Protein AF-A0A378Y7Z2-F1 (afdb_monomer)

Mean predicted aligned error: 6.56 Å

Secondary structure (DSSP, 8-state):
-PPP-----HHHHHHHHHHHHHHHHHHHHHHHHHHH-TT-EEEEE--TT-EEEEE--HHHHHHH-HHHHHHHHTTPPP----

Foldseek 3Di:
DDDDDDDDPVVVVVVVVQVVLLVVQQVVLVQLQVQLDDQWDKAFDPDPVSHIDIDHDPVCCVVPVSSVVSCVVVVHDDDDDD

Sequence (82 aa):
MARPKVRLHNVNVGKLLQQRFVNSVNDLAYALGAEAGDEAFVEEYSTDRSAAAVIVPTEAQARDGVLTRAAAALGLEVRAKP

Organism: NCBI:txid1823

pLDDT: mean 87.1, std 9.04, range [57.84, 95.06]

Solvent-accessible surface area (backbone atoms only — not comparable to full-atom values): 4995 Å² total; per-residue (Å²): 135,87,78,84,84,84,75,84,59,64,69,59,53,48,54,52,53,51,52,53,50,36,51,53,42,45,54,50,36,51,53,38,23,66,60,41,33,91,75,37,45,71,48,83,41,95,49,101,78,47,49,56,46,69,45,64,55,67,66,52,40,74,77,66,34,30,63,61,53,21,30,52,77,71,72,48,85,87,75,83,82,130

Structure (mmCIF, N/CA/C/O backbone):
data_AF-A0A378Y7Z2-F1
#
_entry.id   AF-A0A378Y7Z2-F1
#
loop_
_atom_site.group_PDB
_atom_site.id
_atom_site.type_symbol
_atom_site.label_atom_id
_atom_site.label_alt_id
_atom_site.label_comp_id
_atom_site.label_asym_id
_atom_site.label_entity_id
_atom_site.label_seq_id
_atom_site.pdbx_PDB_ins_code
_atom_site.Cartn_x
_atom_site.Cartn_y
_atom_site.Cartn_z
_atom_site.occupancy
_atom_site.B_iso_or_equiv
_atom_site.auth_seq_id
_a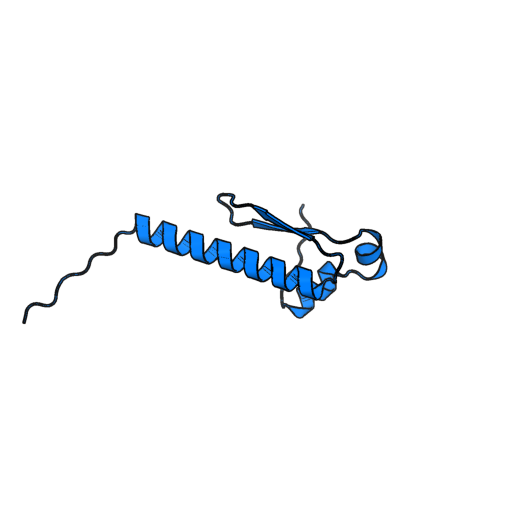tom_site.auth_comp_id
_atom_site.auth_asym_id
_atom_site.auth_atom_id
_atom_site.pdbx_PDB_model_num
ATOM 1 N N . MET A 1 1 ? 14.007 -15.864 -45.704 1.00 57.84 1 MET A N 1
ATOM 2 C CA . MET A 1 1 ? 13.387 -14.629 -45.169 1.00 57.84 1 MET A CA 1
ATOM 3 C C . MET A 1 1 ? 14.302 -14.047 -44.102 1.00 57.84 1 MET A C 1
ATOM 5 O O . MET A 1 1 ? 14.663 -14.771 -43.181 1.00 57.84 1 MET A O 1
ATOM 9 N N . ALA A 1 2 ? 14.738 -12.795 -44.251 1.00 73.44 2 ALA A N 1
ATOM 10 C CA . ALA A 1 2 ? 15.586 -12.132 -43.259 1.00 73.44 2 ALA A CA 1
ATOM 11 C C . ALA A 1 2 ? 14.771 -11.829 -41.991 1.00 73.44 2 ALA A C 1
ATOM 13 O O . ALA A 1 2 ? 13.676 -11.276 -42.083 1.00 73.44 2 ALA A O 1
ATOM 14 N N . ARG A 1 3 ? 15.283 -12.205 -40.812 1.00 73.31 3 ARG A N 1
ATOM 15 C CA . ARG A 1 3 ? 14.651 -11.853 -39.533 1.00 73.31 3 ARG A CA 1
ATOM 16 C C . ARG A 1 3 ? 14.978 -10.391 -39.212 1.00 73.31 3 ARG A C 1
ATOM 18 O O . ARG A 1 3 ? 16.164 -10.065 -39.136 1.00 73.31 3 ARG A O 1
ATOM 25 N N . PRO A 1 4 ? 13.980 -9.513 -39.029 1.00 78.19 4 PRO A N 1
ATOM 26 C CA . PRO A 1 4 ? 14.244 -8.133 -38.651 1.00 78.19 4 PRO A CA 1
ATOM 27 C C . PRO A 1 4 ? 14.958 -8.096 -37.296 1.00 78.19 4 PRO A C 1
ATOM 29 O O . PRO A 1 4 ? 14.560 -8.763 -36.339 1.00 78.19 4 PRO A O 1
ATOM 32 N N . LYS A 1 5 ? 16.049 -7.330 -37.226 1.00 78.56 5 LYS A N 1
ATOM 33 C CA . LYS A 1 5 ? 16.851 -7.165 -36.011 1.00 78.56 5 LYS A CA 1
ATOM 34 C C . LYS A 1 5 ? 16.224 -6.042 -35.183 1.00 78.56 5 LYS A C 1
ATOM 36 O O . LYS A 1 5 ? 16.440 -4.867 -35.464 1.00 78.56 5 LYS A O 1
ATOM 41 N N . VAL A 1 6 ? 15.402 -6.398 -34.199 1.00 82.12 6 VAL A N 1
ATOM 42 C CA . VAL A 1 6 ? 14.781 -5.428 -33.284 1.00 82.12 6 VAL A CA 1
ATOM 43 C C . VAL A 1 6 ? 15.803 -5.023 -32.223 1.00 82.12 6 VAL A C 1
ATOM 45 O O . VAL A 1 6 ? 16.392 -5.882 -31.570 1.00 82.12 6 VAL A O 1
ATOM 48 N N . ARG A 1 7 ? 16.019 -3.715 -32.043 1.00 83.38 7 ARG A N 1
ATOM 49 C CA . ARG A 1 7 ? 16.851 -3.164 -30.965 1.00 83.38 7 ARG A CA 1
ATOM 50 C C . ARG A 1 7 ? 15.970 -2.376 -30.006 1.00 83.38 7 ARG A C 1
ATOM 52 O O . ARG A 1 7 ? 15.244 -1.484 -30.435 1.00 83.38 7 ARG A O 1
ATOM 59 N N . LEU A 1 8 ? 16.050 -2.701 -28.719 1.00 84.75 8 LEU A N 1
ATOM 60 C CA . LEU A 1 8 ? 15.310 -1.992 -27.682 1.00 84.75 8 LEU A CA 1
ATOM 61 C C . LEU A 1 8 ? 15.825 -0.556 -27.543 1.00 84.75 8 LEU A C 1
ATOM 63 O O . LEU A 1 8 ? 17.031 -0.305 -27.538 1.00 84.75 8 LEU A O 1
ATOM 67 N N . HIS A 1 9 ? 14.897 0.389 -27.412 1.00 90.81 9 HIS A N 1
ATOM 68 C CA . HIS A 1 9 ? 15.224 1.763 -27.055 1.00 90.81 9 HIS A CA 1
ATOM 69 C C . HIS A 1 9 ? 15.258 1.880 -25.530 1.00 90.81 9 HIS A C 1
ATOM 71 O O . HIS A 1 9 ? 14.241 2.172 -24.899 1.00 90.81 9 HIS A O 1
ATOM 77 N N . ASN A 1 10 ? 16.428 1.622 -24.942 1.00 89.62 10 ASN A N 1
ATOM 78 C CA . ASN A 1 10 ? 16.606 1.458 -23.493 1.00 89.62 10 ASN A CA 1
ATOM 79 C C . ASN A 1 10 ? 16.022 2.612 -22.661 1.00 89.62 10 ASN A C 1
ATOM 81 O O . ASN A 1 10 ? 15.452 2.367 -21.605 1.00 89.62 10 ASN A O 1
ATOM 85 N N . VAL A 1 11 ? 16.078 3.852 -23.160 1.00 88.12 11 VAL A N 1
ATOM 86 C CA . VAL A 1 11 ? 15.492 5.021 -22.479 1.00 88.12 11 VAL A CA 1
ATOM 87 C C . VAL A 1 11 ? 13.966 4.929 -22.390 1.00 88.12 11 VAL A C 1
ATOM 89 O O . VAL A 1 11 ? 13.387 5.216 -21.347 1.00 88.12 11 VAL A O 1
ATOM 92 N N . ASN A 1 12 ? 13.300 4.503 -23.466 1.00 88.94 12 ASN A N 1
ATOM 93 C CA . ASN A 1 12 ? 11.835 4.413 -23.484 1.00 88.94 12 ASN A CA 1
ATOM 94 C C . ASN A 1 12 ? 11.363 3.202 -22.684 1.00 88.94 12 ASN A C 1
ATOM 96 O O . ASN A 1 12 ? 10.375 3.295 -21.964 1.00 88.94 12 ASN A O 1
ATOM 100 N N . VAL A 1 13 ? 12.104 2.093 -22.768 1.00 88.31 13 VAL A N 1
ATOM 101 C CA . VAL A 1 13 ? 11.863 0.914 -21.931 1.00 88.31 13 VAL A CA 1
ATOM 102 C C . VAL A 1 13 ? 12.004 1.278 -20.452 1.00 88.31 13 VAL A C 1
ATOM 104 O O . VAL A 1 13 ? 11.122 0.945 -19.672 1.00 88.31 13 VAL A O 1
ATOM 107 N N . GLY A 1 14 ? 13.042 2.032 -20.077 1.00 86.31 14 GLY A N 1
ATOM 108 C CA . GLY A 1 14 ? 13.232 2.514 -18.708 1.00 86.31 14 GLY A CA 1
ATOM 109 C C . GLY A 1 14 ? 12.050 3.345 -18.202 1.00 86.31 14 GLY A C 1
ATOM 110 O O . GLY A 1 14 ? 11.499 3.040 -17.149 1.00 86.31 14 GLY A O 1
ATOM 111 N N . LYS A 1 15 ? 11.591 4.328 -18.988 1.00 86.75 15 LYS A N 1
ATOM 112 C CA . LYS A 1 15 ? 10.412 5.143 -18.642 1.00 86.75 15 LYS A CA 1
ATOM 113 C C . LYS A 1 15 ? 9.140 4.306 -18.489 1.00 86.75 15 LYS A C 1
ATOM 115 O O . LYS A 1 15 ? 8.377 4.526 -17.555 1.00 86.75 15 LYS A O 1
ATOM 120 N N . LEU A 1 16 ? 8.925 3.334 -19.378 1.00 87.06 16 LEU A N 1
ATOM 121 C CA . LEU A 1 16 ? 7.759 2.450 -19.330 1.00 87.06 16 LEU A CA 1
ATOM 122 C C . LEU A 1 16 ? 7.769 1.560 -18.078 1.00 87.06 16 LEU A C 1
ATOM 124 O O . LEU A 1 16 ? 6.735 1.373 -17.439 1.00 87.06 16 LEU A O 1
ATOM 128 N N . LEU A 1 17 ? 8.935 1.014 -17.722 1.00 86.69 17 LEU A N 1
ATOM 129 C CA . LEU A 1 17 ? 9.100 0.209 -16.513 1.00 86.69 17 LEU A CA 1
ATOM 130 C C . LEU A 1 17 ? 8.879 1.050 -15.253 1.00 86.69 17 LEU A C 1
ATOM 132 O O . LEU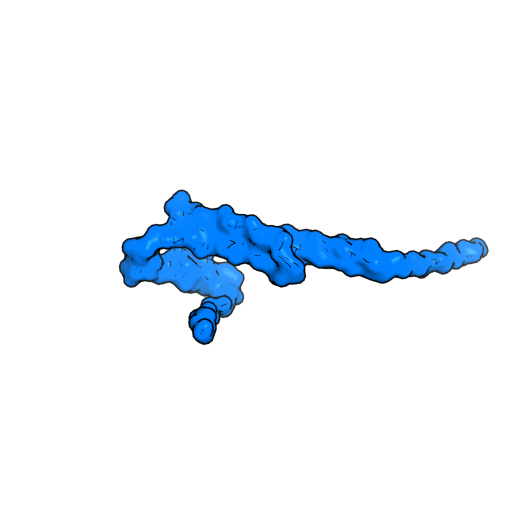 A 1 17 ? 8.180 0.603 -14.349 1.00 86.69 17 LEU A O 1
ATOM 136 N N . GLN A 1 18 ? 9.406 2.276 -15.222 1.00 85.31 18 GLN A N 1
ATOM 137 C CA . GLN A 1 18 ? 9.203 3.199 -14.108 1.00 85.31 18 GLN A CA 1
ATOM 138 C C . GLN A 1 18 ? 7.720 3.546 -13.927 1.00 85.31 18 GLN A C 1
ATOM 140 O O . GLN A 1 18 ? 7.209 3.457 -12.818 1.00 85.31 18 GLN A O 1
ATOM 145 N N . GLN A 1 19 ? 7.002 3.861 -15.009 1.00 84.75 19 GLN A N 1
ATOM 146 C CA . GLN A 1 19 ? 5.560 4.128 -14.946 1.00 84.75 19 GLN A CA 1
ATOM 147 C C . GLN A 1 19 ? 4.760 2.922 -14.445 1.00 84.75 19 GLN A C 1
ATOM 149 O O . GLN A 1 19 ? 3.885 3.077 -13.600 1.00 84.75 19 GLN A O 1
ATOM 154 N N . ARG A 1 20 ? 5.073 1.708 -14.921 1.00 86.19 20 ARG A N 1
ATOM 155 C CA . ARG A 1 20 ? 4.422 0.491 -14.412 1.00 86.19 20 ARG A CA 1
ATOM 156 C C . ARG A 1 20 ? 4.664 0.298 -12.921 1.00 86.19 20 ARG A C 1
ATOM 158 O O . ARG A 1 20 ? 3.741 -0.085 -12.217 1.00 86.19 20 ARG A O 1
ATOM 165 N N . PHE A 1 21 ? 5.880 0.573 -12.458 1.00 85.94 21 PHE A N 1
ATOM 166 C CA . PHE A 1 21 ? 6.215 0.464 -11.045 1.00 85.94 21 PHE A CA 1
ATOM 167 C C . PHE A 1 21 ? 5.445 1.480 -10.190 1.00 85.94 21 PHE A C 1
ATOM 169 O O . PHE A 1 21 ? 4.874 1.086 -9.179 1.00 85.94 21 PHE A O 1
ATOM 176 N N . VAL A 1 22 ? 5.353 2.745 -10.624 1.00 86.81 22 VAL A N 1
ATOM 177 C CA . VAL A 1 22 ? 4.537 3.778 -9.951 1.00 86.81 22 VAL A CA 1
ATOM 178 C C . VAL A 1 22 ? 3.089 3.321 -9.809 1.00 86.81 22 VAL A C 1
ATOM 180 O O . VAL A 1 22 ? 2.552 3.345 -8.707 1.00 86.81 22 VAL A O 1
ATOM 183 N N . ASN A 1 23 ? 2.486 2.839 -10.897 1.00 87.44 23 ASN A N 1
ATOM 184 C CA . ASN A 1 23 ? 1.100 2.377 -10.870 1.00 87.44 23 ASN A CA 1
ATOM 185 C C . ASN A 1 23 ? 0.916 1.227 -9.872 1.00 87.44 23 ASN A C 1
ATOM 187 O O . ASN A 1 23 ? -0.016 1.250 -9.084 1.00 87.44 23 ASN A O 1
ATOM 191 N N . SER A 1 24 ? 1.846 0.267 -9.840 1.00 89.56 24 SER A N 1
ATOM 192 C CA . SER A 1 24 ? 1.792 -0.842 -8.883 1.00 89.56 24 SER A CA 1
ATOM 193 C C . SER A 1 24 ? 1.922 -0.396 -7.423 1.00 89.56 24 SER A C 1
ATOM 195 O O . SER A 1 24 ? 1.300 -1.004 -6.555 1.00 89.56 24 SER A O 1
ATOM 197 N N . VAL A 1 25 ? 2.704 0.649 -7.132 1.00 90.06 25 VAL A N 1
ATOM 198 C CA . VAL A 1 25 ? 2.784 1.227 -5.778 1.00 90.06 25 VAL A CA 1
ATOM 199 C C . VAL A 1 25 ? 1.467 1.905 -5.397 1.00 90.06 25 VAL A C 1
ATOM 201 O O . VAL A 1 25 ? 0.990 1.710 -4.281 1.00 90.06 25 VAL A O 1
ATOM 204 N N . ASN A 1 26 ? 0.860 2.655 -6.317 1.00 89.88 26 ASN A N 1
ATOM 205 C CA . ASN A 1 26 ? -0.423 3.314 -6.078 1.00 89.88 26 ASN A CA 1
ATOM 206 C 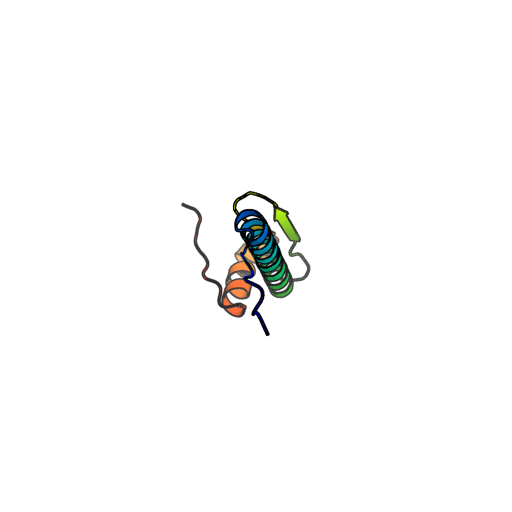C . ASN A 1 26 ? -1.555 2.295 -5.888 1.00 89.88 26 ASN A C 1
ATOM 208 O O . ASN A 1 26 ? -2.314 2.403 -4.929 1.00 89.88 26 ASN A O 1
ATOM 212 N N . ASP A 1 27 ? -1.618 1.257 -6.727 1.00 92.06 27 ASP A N 1
ATOM 213 C CA . ASP A 1 27 ? -2.589 0.163 -6.600 1.00 92.06 27 ASP A CA 1
ATOM 214 C C . ASP A 1 27 ? -2.481 -0.515 -5.224 1.00 92.06 27 ASP A C 1
ATOM 216 O O . ASP A 1 27 ? -3.488 -0.784 -4.567 1.00 92.06 27 ASP A O 1
ATOM 220 N N . LEU A 1 28 ? -1.250 -0.747 -4.754 1.00 93.12 28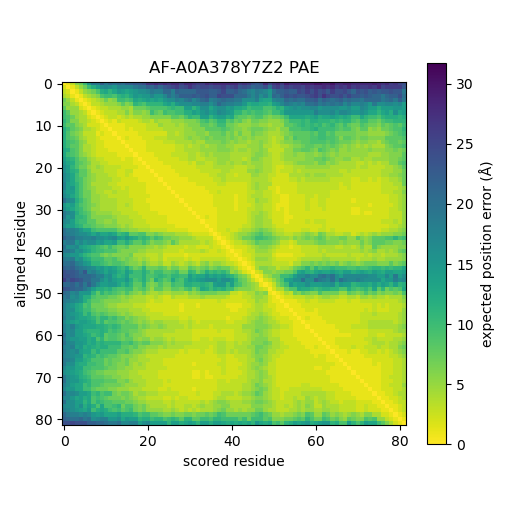 LEU A N 1
ATOM 221 C CA . LEU A 1 28 ? -1.000 -1.310 -3.430 1.00 93.12 28 LEU A CA 1
ATOM 222 C C . LEU A 1 28 ? -1.441 -0.359 -2.308 1.00 93.12 28 LEU A C 1
ATOM 224 O O . LEU A 1 28 ? -1.998 -0.809 -1.310 1.00 93.12 28 LEU A O 1
ATOM 228 N N . ALA A 1 29 ? -1.212 0.946 -2.461 1.00 92.75 29 ALA A N 1
ATOM 229 C CA . ALA A 1 29 ? -1.643 1.946 -1.489 1.00 92.75 29 ALA A CA 1
ATOM 230 C C . ALA A 1 29 ? -3.173 2.039 -1.404 1.00 92.75 29 ALA A C 1
ATOM 232 O O . ALA A 1 29 ? -3.716 2.117 -0.303 1.00 92.75 29 ALA A O 1
ATOM 233 N N . TYR A 1 30 ? -3.877 1.945 -2.535 1.00 93.94 30 TYR A N 1
ATOM 234 C CA . TYR A 1 30 ? -5.338 1.859 -2.551 1.00 93.94 30 TYR A CA 1
ATOM 235 C C . TYR A 1 30 ? -5.856 0.575 -1.913 1.00 93.94 30 TYR A C 1
ATOM 237 O O . TYR A 1 30 ? -6.801 0.638 -1.130 1.00 93.94 30 TYR A O 1
ATOM 245 N N . ALA A 1 31 ? -5.229 -0.571 -2.187 1.00 94.44 31 ALA A N 1
ATOM 246 C CA . ALA A 1 31 ? -5.580 -1.822 -1.520 1.00 94.44 31 ALA A CA 1
ATOM 247 C C . ALA A 1 31 ? -5.375 -1.724 0.001 1.00 94.44 31 ALA A C 1
ATOM 249 O O . ALA A 1 31 ? -6.233 -2.153 0.769 1.00 94.44 31 ALA A O 1
ATOM 250 N N . LEU A 1 32 ? -4.272 -1.108 0.439 1.00 94.88 32 LEU A N 1
ATOM 251 C CA . LEU A 1 32 ? -3.986 -0.886 1.855 1.00 94.88 32 LEU A CA 1
ATOM 252 C C . LEU A 1 32 ? -5.002 0.060 2.501 1.00 94.88 32 LEU A C 1
ATOM 254 O O . LEU A 1 32 ? -5.445 -0.209 3.612 1.00 94.88 32 LEU A O 1
ATOM 258 N N . GLY A 1 33 ? -5.381 1.142 1.819 1.00 93.81 33 GLY A N 1
ATOM 259 C CA . GLY A 1 33 ? -6.420 2.061 2.284 1.00 93.81 33 GLY A CA 1
ATOM 260 C C . GLY A 1 33 ? -7.778 1.372 2.423 1.00 93.81 33 GLY A C 1
ATOM 261 O O . GLY A 1 33 ? -8.406 1.476 3.471 1.00 93.81 33 GLY A O 1
ATOM 262 N N . ALA A 1 34 ? -8.186 0.598 1.414 1.00 93.88 34 ALA A N 1
ATOM 263 C CA . ALA A 1 34 ? -9.437 -0.158 1.439 1.00 93.88 34 ALA A CA 1
ATOM 264 C C . ALA A 1 34 ? -9.490 -1.172 2.596 1.00 93.88 34 ALA A C 1
ATOM 266 O O . ALA A 1 34 ? -10.528 -1.327 3.231 1.00 93.88 34 ALA A O 1
ATOM 267 N N . GLU A 1 35 ? -8.366 -1.824 2.898 1.00 94.38 35 GLU A N 1
ATOM 268 C CA . GLU A 1 35 ? -8.258 -2.757 4.024 1.00 94.38 35 GLU A CA 1
ATOM 269 C C . GLU A 1 35 ? -8.181 -2.035 5.385 1.00 94.38 35 GLU A C 1
ATOM 271 O O . GLU A 1 35 ? -8.649 -2.551 6.399 1.00 94.38 35 GLU A O 1
ATOM 276 N N . ALA A 1 36 ? -7.607 -0.827 5.432 1.00 91.81 36 ALA A N 1
ATOM 277 C CA . ALA A 1 36 ? -7.493 -0.036 6.658 1.00 91.81 36 ALA A CA 1
ATOM 278 C C . ALA A 1 36 ? -8.829 0.586 7.113 1.00 91.81 36 ALA A C 1
ATOM 280 O O . ALA A 1 36 ? -8.983 0.865 8.306 1.00 91.81 36 ALA A O 1
ATOM 281 N N . GLY A 1 37 ? -9.786 0.769 6.196 1.00 90.38 37 GLY A N 1
ATOM 282 C CA . GLY A 1 37 ? -11.162 1.193 6.474 1.00 90.38 37 GLY A CA 1
ATOM 283 C C . GLY A 1 37 ? -11.574 2.492 5.776 1.00 90.38 37 GLY A C 1
ATOM 284 O O . GLY A 1 37 ? -10.753 3.193 5.192 1.00 90.38 37 GLY A O 1
ATOM 285 N N . ASP A 1 38 ? -12.863 2.833 5.869 1.00 84.44 38 ASP A N 1
ATOM 286 C CA . ASP A 1 38 ? -13.502 3.910 5.086 1.00 84.44 38 ASP A CA 1
ATOM 287 C C . ASP A 1 38 ? -12.939 5.320 5.341 1.00 84.44 38 ASP A C 1
ATOM 289 O O . ASP A 1 38 ? -13.076 6.212 4.505 1.00 84.44 38 ASP A O 1
ATOM 293 N N . GLU A 1 39 ? -12.299 5.537 6.491 1.00 87.56 39 GLU A N 1
ATOM 294 C CA . GLU A 1 39 ? -11.664 6.813 6.844 1.00 87.56 39 GLU A CA 1
ATOM 295 C C . GLU A 1 39 ? -10.202 6.910 6.374 1.00 87.56 39 GLU A C 1
ATOM 297 O O . GLU A 1 39 ? -9.526 7.906 6.646 1.00 87.56 39 GLU A O 1
ATOM 302 N N . ALA A 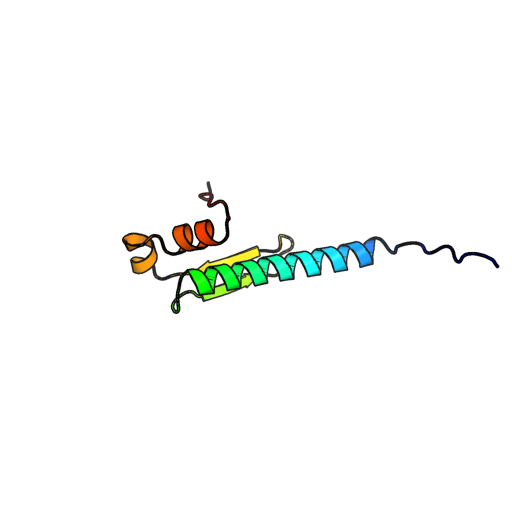1 40 ? -9.682 5.885 5.693 1.00 90.44 40 ALA A N 1
ATOM 303 C CA . ALA A 1 40 ? -8.343 5.915 5.133 1.00 90.44 40 ALA A CA 1
ATOM 304 C C . ALA A 1 40 ? -8.283 6.819 3.892 1.00 90.44 40 ALA A C 1
ATOM 306 O O . ALA A 1 40 ? -9.104 6.735 2.980 1.00 90.44 40 ALA A O 1
ATOM 307 N N . PHE A 1 41 ? -7.257 7.660 3.832 1.00 92.44 41 PHE A N 1
ATOM 308 C CA . PHE A 1 41 ? -6.986 8.552 2.714 1.00 92.44 41 PHE A CA 1
ATOM 309 C C . PHE A 1 41 ? -5.654 8.193 2.059 1.00 92.44 41 PHE A C 1
ATOM 311 O O . PHE A 1 41 ? -4.652 7.993 2.745 1.00 92.44 41 PHE A O 1
ATOM 318 N N . VAL A 1 42 ? -5.640 8.110 0.729 1.00 91.94 42 VAL A N 1
ATOM 319 C CA . VAL A 1 42 ? -4.443 7.778 -0.050 1.00 91.94 42 VAL A CA 1
ATOM 320 C C . VAL A 1 42 ? -3.964 9.017 -0.794 1.00 91.94 42 VAL A C 1
ATOM 322 O O . VAL A 1 42 ? -4.702 9.591 -1.593 1.00 91.94 42 VAL A O 1
ATOM 325 N N . GLU A 1 43 ? -2.715 9.404 -0.554 1.00 89.31 43 GLU A N 1
ATOM 326 C CA . GLU A 1 43 ? -2.023 10.452 -1.299 1.00 89.31 43 GLU A CA 1
ATOM 327 C C . GLU A 1 43 ? -0.977 9.838 -2.225 1.00 89.31 43 GLU A C 1
ATOM 329 O O . GLU A 1 43 ? -0.027 9.180 -1.789 1.00 89.31 43 GLU A O 1
ATOM 334 N N . GLU A 1 44 ? -1.130 10.088 -3.519 1.00 85.31 44 GLU A N 1
ATOM 335 C CA . GLU A 1 44 ? -0.170 9.663 -4.528 1.00 85.31 44 GLU A CA 1
ATOM 336 C C . GLU A 1 44 ? 0.908 10.731 -4.731 1.00 85.31 44 GLU A C 1
ATOM 338 O O . GLU A 1 44 ? 0.606 11.904 -4.962 1.00 85.31 44 GLU A O 1
ATOM 343 N N . TYR A 1 45 ? 2.180 10.324 -4.724 1.00 72.31 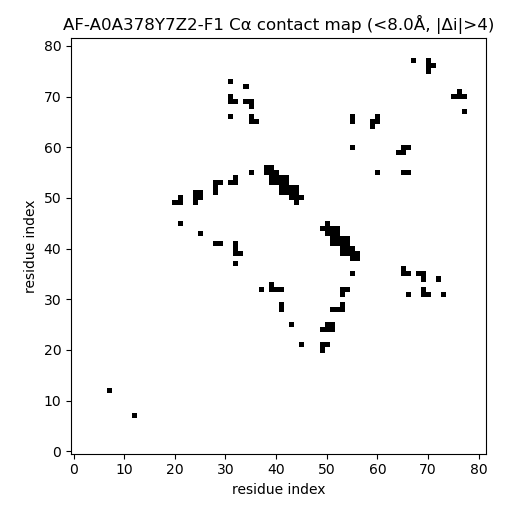45 TYR A N 1
ATOM 344 C CA . TYR A 1 45 ? 3.294 11.219 -5.015 1.00 72.31 45 TYR A CA 1
ATOM 345 C C . TYR A 1 45 ? 4.135 10.673 -6.169 1.00 72.31 45 TYR A C 1
ATOM 347 O O . TYR A 1 45 ? 4.935 9.744 -6.015 1.00 72.31 45 TYR A O 1
ATOM 355 N N . SER A 1 46 ? 4.048 11.322 -7.334 1.00 63.88 46 SER A N 1
ATOM 356 C CA . SER A 1 46 ? 4.939 11.049 -8.467 1.00 63.88 46 SER A CA 1
ATOM 357 C C . SER A 1 46 ? 6.328 11.659 -8.225 1.00 63.88 46 SER A C 1
ATOM 359 O O . SER A 1 46 ? 6.745 12.609 -8.886 1.00 63.88 46 SER A O 1
ATOM 361 N N . THR A 1 47 ? 7.042 11.157 -7.222 1.00 63.41 47 THR A N 1
ATOM 362 C CA . THR A 1 47 ? 8.469 11.449 -7.044 1.00 63.41 47 THR A CA 1
ATOM 363 C C . THR A 1 47 ? 9.299 10.415 -7.797 1.00 63.41 47 THR A C 1
ATOM 365 O O . THR A 1 47 ? 8.819 9.322 -8.103 1.00 63.41 47 THR A O 1
ATOM 368 N N . ASP A 1 48 ? 10.581 10.708 -8.024 1.00 59.78 48 ASP A N 1
ATOM 369 C CA . ASP A 1 48 ? 11.543 9.775 -8.639 1.00 59.78 48 ASP A CA 1
ATOM 370 C C . ASP A 1 48 ? 11.593 8.404 -7.931 1.00 59.78 48 ASP A C 1
ATOM 372 O O . ASP A 1 48 ? 12.048 7.413 -8.499 1.00 59.78 48 ASP A O 1
ATOM 376 N N . ARG A 1 49 ? 11.104 8.352 -6.684 1.00 60.78 49 ARG A N 1
ATOM 377 C CA . ARG A 1 49 ? 11.105 7.194 -5.787 1.00 60.78 49 ARG A CA 1
ATOM 378 C C . ARG A 1 49 ? 9.826 6.360 -5.844 1.00 60.78 49 ARG A C 1
ATOM 380 O O . ARG A 1 49 ? 9.812 5.319 -5.204 1.00 60.78 49 ARG A O 1
ATOM 387 N N . SER A 1 50 ? 8.808 6.777 -6.610 1.00 72.31 50 SER A N 1
ATOM 388 C CA . SER A 1 50 ? 7.514 6.080 -6.743 1.00 72.31 50 SER A CA 1
ATOM 389 C C . SER A 1 50 ? 6.913 5.746 -5.373 1.00 72.31 50 SER A C 1
ATOM 391 O O . SER A 1 50 ? 7.013 4.616 -4.905 1.00 72.31 50 SER A O 1
ATOM 393 N N . ALA A 1 51 ? 6.368 6.754 -4.690 1.00 80.19 51 ALA A N 1
ATOM 394 C CA . ALA A 1 51 ? 5.879 6.620 -3.321 1.00 80.19 51 ALA A CA 1
ATOM 395 C C . ALA A 1 51 ? 4.411 7.045 -3.222 1.00 80.19 51 ALA A C 1
ATOM 397 O O . ALA A 1 51 ? 3.991 8.004 -3.864 1.00 80.19 51 ALA A O 1
ATOM 398 N N . ALA A 1 52 ? 3.661 6.364 -2.366 1.00 88.75 52 ALA A N 1
ATOM 399 C CA . ALA A 1 52 ? 2.308 6.734 -1.979 1.00 88.75 52 ALA A CA 1
ATOM 400 C C . ALA A 1 52 ? 2.219 6.738 -0.449 1.00 88.75 52 ALA A C 1
ATOM 402 O O . ALA A 1 52 ? 2.957 6.011 0.225 1.00 88.75 52 ALA A O 1
ATOM 403 N N . ALA A 1 53 ? 1.345 7.576 0.096 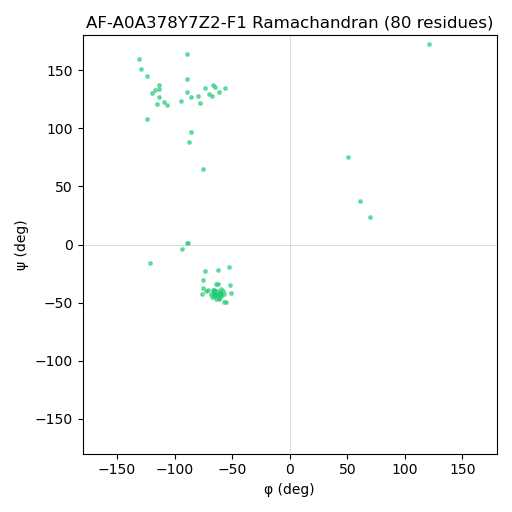1.00 90.44 53 ALA A N 1
ATOM 404 C CA . ALA A 1 53 ? 1.060 7.636 1.519 1.00 90.44 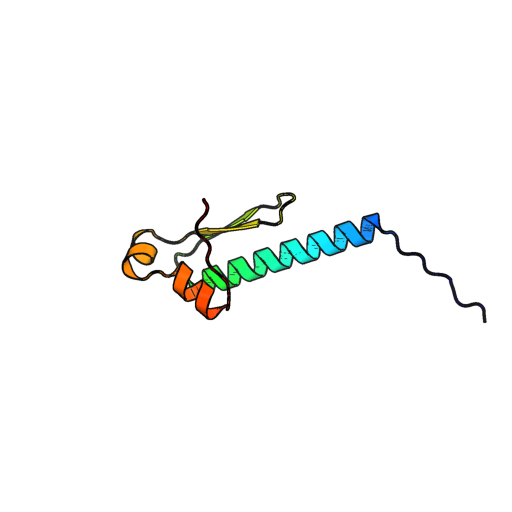53 ALA A CA 1
ATOM 405 C C . ALA A 1 53 ? -0.374 7.173 1.775 1.00 90.44 53 ALA A C 1
ATOM 407 O O . ALA A 1 53 ? -1.289 7.553 1.052 1.00 90.44 53 ALA A O 1
ATOM 408 N N . VAL A 1 54 ? -0.559 6.365 2.818 1.00 92.50 54 VAL A N 1
ATOM 409 C CA . VAL A 1 54 ? -1.879 5.981 3.327 1.00 92.50 54 VAL A CA 1
ATOM 410 C C . VAL A 1 54 ? -2.007 6.553 4.729 1.00 92.50 54 VAL A C 1
ATOM 412 O O . VAL A 1 54 ? -1.178 6.285 5.601 1.00 92.50 54 VAL A O 1
ATOM 415 N N . ILE A 1 55 ? -3.021 7.383 4.921 1.00 93.62 55 ILE A N 1
ATOM 416 C CA . ILE A 1 55 ? -3.276 8.154 6.132 1.00 93.62 55 ILE A CA 1
ATOM 417 C C . ILE A 1 55 ? -4.564 7.620 6.746 1.00 93.62 55 ILE A C 1
ATOM 419 O O . ILE A 1 55 ? -5.547 7.418 6.045 1.00 93.62 55 ILE A O 1
ATOM 423 N N . VAL A 1 56 ? -4.561 7.389 8.054 1.00 93.94 56 VAL A N 1
ATOM 424 C CA . VAL A 1 56 ? -5.720 6.894 8.806 1.00 93.94 56 VAL A CA 1
ATOM 425 C C . VAL A 1 56 ? -5.938 7.761 10.047 1.00 93.94 56 VAL A C 1
ATOM 427 O O . VAL A 1 56 ? -4.987 8.408 10.505 1.00 93.94 56 VAL A O 1
ATOM 430 N N . PRO A 1 57 ? -7.140 7.756 10.644 1.00 94.75 57 PRO A N 1
ATOM 431 C CA . PRO A 1 57 ? -7.381 8.438 11.907 1.00 94.75 57 PRO A CA 1
ATOM 432 C C . PRO A 1 57 ? -6.435 7.961 13.015 1.00 94.75 57 PRO A C 1
ATOM 434 O O . PRO A 1 57 ? -6.252 6.760 13.232 1.00 94.75 57 PRO A O 1
ATOM 437 N N . THR A 1 58 ? -5.870 8.908 13.770 1.00 93.81 58 TH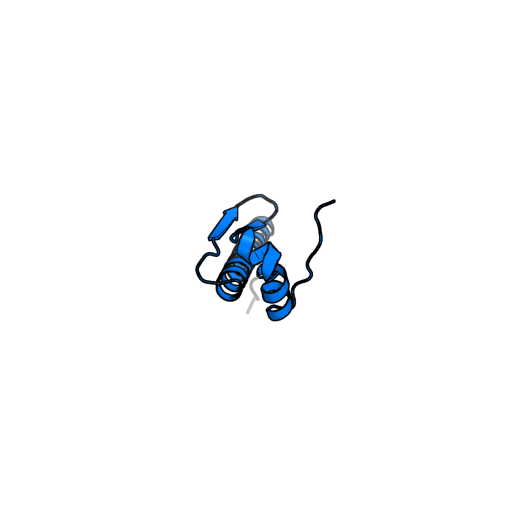R A N 1
ATOM 438 C CA . THR A 1 58 ? -4.939 8.613 14.873 1.00 93.81 58 THR A CA 1
ATOM 439 C C . THR A 1 58 ? -5.565 7.702 15.924 1.00 93.81 58 THR A C 1
ATOM 441 O O . THR A 1 58 ? -4.899 6.800 16.424 1.00 93.81 58 THR A O 1
ATOM 444 N N . GLU A 1 59 ? -6.843 7.910 16.250 1.00 94.00 59 GLU A N 1
ATOM 445 C CA . GLU A 1 59 ? -7.555 7.088 17.232 1.00 94.00 59 GLU A CA 1
ATOM 446 C C . GLU A 1 59 ? -7.683 5.634 16.762 1.00 94.00 59 GLU A C 1
ATOM 448 O O . GLU A 1 59 ? -7.334 4.720 17.510 1.00 94.00 59 GLU A O 1
ATOM 453 N N . ALA A 1 60 ? -8.088 5.416 15.507 1.00 92.69 60 ALA A N 1
ATOM 454 C CA . ALA A 1 60 ? -8.170 4.085 14.909 1.00 92.69 60 ALA A CA 1
ATOM 455 C C . ALA A 1 60 ? -6.791 3.408 14.857 1.00 92.69 60 ALA A C 1
ATOM 457 O O . ALA A 1 60 ? -6.643 2.244 15.225 1.00 92.69 60 ALA A O 1
ATOM 458 N N . GLN A 1 61 ? -5.734 4.132 14.485 1.00 94.00 61 GLN A N 1
ATOM 459 C CA . GLN A 1 61 ? -4.388 3.558 14.502 1.00 94.00 61 GLN A CA 1
ATOM 460 C C . GLN A 1 61 ? -3.907 3.221 15.919 1.00 94.00 61 GLN A C 1
ATOM 462 O O . GLN A 1 61 ? -3.282 2.182 16.111 1.00 94.00 61 GLN A O 1
ATOM 467 N N . ALA A 1 62 ? -4.192 4.060 16.915 1.00 92.81 62 ALA A N 1
ATOM 468 C CA . ALA A 1 62 ? -3.748 3.841 18.291 1.00 92.81 62 ALA A CA 1
ATOM 469 C C . ALA A 1 62 ? -4.512 2.707 18.990 1.00 92.81 62 ALA A C 1
ATOM 471 O O . ALA A 1 62 ? -3.917 1.926 19.731 1.00 92.81 62 ALA A O 1
ATOM 472 N N . ARG A 1 63 ? -5.824 2.616 18.759 1.00 94.00 63 ARG A N 1
ATOM 473 C CA . ARG A 1 63 ? -6.692 1.601 19.363 1.00 94.00 63 ARG A CA 1
ATOM 474 C C . ARG A 1 63 ? -6.529 0.240 18.699 1.00 94.00 63 ARG A C 1
ATOM 476 O O . ARG A 1 63 ? -6.512 -0.783 19.377 1.00 94.00 63 ARG A O 1
ATOM 483 N N . ASP A 1 64 ? -6.444 0.251 17.376 1.00 92.88 64 ASP A N 1
ATOM 484 C CA . ASP A 1 64 ? -6.673 -0.920 16.544 1.00 92.88 64 ASP A CA 1
ATOM 485 C C . ASP A 1 64 ? -5.470 -1.280 15.663 1.00 92.88 64 ASP A C 1
ATOM 487 O O . ASP A 1 64 ? -5.379 -2.403 15.170 1.00 92.88 64 ASP A O 1
ATOM 491 N N . GLY A 1 65 ? -4.511 -0.371 15.476 1.00 92.38 65 GLY A N 1
ATOM 492 C CA . GLY A 1 65 ? -3.356 -0.622 14.615 1.00 92.38 65 GLY A CA 1
ATOM 493 C C . GLY A 1 65 ? -3.763 -0.896 13.168 1.00 92.38 65 GLY A C 1
ATOM 494 O O . GLY A 1 65 ? -3.175 -1.770 12.530 1.00 92.38 65 GLY A O 1
ATOM 495 N N . VAL A 1 66 ? -4.790 -0.196 12.670 1.00 95.06 66 VAL A N 1
ATOM 496 C CA . VAL A 1 66 ? -5.441 -0.466 11.376 1.00 95.06 66 VAL A CA 1
ATOM 497 C C . VAL A 1 66 ? -4.456 -0.571 10.209 1.00 95.06 66 VAL A C 1
ATOM 499 O O . VAL A 1 66 ? -4.544 -1.529 9.448 1.00 95.06 66 VAL A O 1
ATOM 502 N N . LEU A 1 67 ? -3.439 0.294 10.123 1.00 93.69 67 LEU A N 1
ATOM 503 C CA . LEU A 1 67 ? -2.408 0.209 9.078 1.00 93.69 67 LEU A CA 1
ATOM 504 C C . LEU A 1 67 ? -1.539 -1.039 9.212 1.00 93.69 67 LEU A C 1
ATOM 506 O O . LEU A 1 67 ? -1.166 -1.650 8.216 1.00 93.69 67 LEU A O 1
ATOM 510 N N . THR A 1 68 ? -1.195 -1.423 10.440 1.00 93.50 68 THR A N 1
ATOM 511 C CA . THR A 1 68 ? -0.344 -2.590 10.693 1.00 93.50 68 THR A CA 1
ATOM 512 C C . THR A 1 68 ? -1.097 -3.881 10.389 1.00 93.50 68 THR A C 1
ATOM 514 O O . THR A 1 68 ? -0.525 -4.793 9.796 1.00 93.50 68 THR A O 1
ATOM 517 N N . ARG A 1 69 ? -2.389 -3.947 10.738 1.00 93.81 69 ARG A N 1
ATOM 518 C CA . ARG A 1 69 ? -3.257 -5.082 10.397 1.00 93.81 69 ARG A CA 1
ATOM 519 C C . ARG A 1 69 ? -3.501 -5.169 8.892 1.00 93.81 69 ARG A C 1
ATOM 521 O O . ARG A 1 69 ? -3.328 -6.245 8.328 1.00 93.81 69 ARG A O 1
ATOM 528 N N . ALA A 1 70 ? -3.804 -4.045 8.246 1.00 94.88 70 ALA A N 1
ATOM 529 C CA . ALA A 1 70 ? -4.003 -3.983 6.803 1.00 94.88 70 ALA A CA 1
ATOM 530 C C . ALA A 1 70 ? -2.735 -4.384 6.030 1.00 94.88 70 ALA A C 1
ATOM 532 O O . ALA A 1 70 ? -2.786 -5.193 5.105 1.00 94.88 70 ALA A O 1
ATOM 533 N N . ALA A 1 71 ? -1.564 -3.905 6.462 1.00 94.44 71 ALA A N 1
ATOM 534 C CA . ALA A 1 71 ? -0.287 -4.307 5.881 1.00 94.44 71 ALA A CA 1
ATOM 535 C C . ALA A 1 71 ? -0.043 -5.816 6.033 1.00 94.44 71 ALA A C 1
ATOM 537 O O . ALA A 1 71 ? 0.347 -6.467 5.066 1.00 94.44 71 ALA A O 1
ATOM 538 N N . ALA A 1 72 ? -0.328 -6.390 7.206 1.00 94.44 72 ALA A N 1
ATOM 539 C CA . ALA A 1 72 ? -0.194 -7.827 7.431 1.00 94.44 72 ALA A CA 1
ATOM 540 C C . ALA A 1 72 ? -1.136 -8.657 6.536 1.00 94.44 72 ALA A C 1
ATOM 542 O O . ALA A 1 72 ? -0.707 -9.679 6.002 1.00 94.44 72 ALA A O 1
ATOM 543 N N . ALA A 1 73 ? -2.378 -8.206 6.323 1.00 94.19 73 ALA A N 1
ATOM 544 C CA . ALA A 1 73 ? -3.342 -8.860 5.431 1.00 94.19 73 ALA A CA 1
ATOM 545 C C . ALA A 1 73 ? -2.859 -8.900 3.969 1.00 94.19 73 ALA A C 1
ATOM 547 O O . ALA A 1 73 ? -3.078 -9.882 3.262 1.00 94.19 73 ALA A O 1
ATOM 548 N N . LEU A 1 74 ? -2.133 -7.864 3.544 1.00 94.00 74 LEU A N 1
ATOM 549 C CA . LEU A 1 74 ? -1.532 -7.761 2.213 1.00 94.00 74 LEU A CA 1
ATOM 550 C C . LEU A 1 74 ? -0.121 -8.372 2.121 1.00 94.00 74 LEU A C 1
ATOM 552 O O . LEU A 1 74 ? 0.504 -8.318 1.062 1.00 94.00 74 LEU A O 1
ATOM 556 N N . GLY A 1 75 ? 0.401 -8.949 3.208 1.00 94.19 75 GLY A N 1
ATOM 557 C CA . GLY A 1 75 ? 1.745 -9.534 3.251 1.00 94.19 75 GLY A CA 1
ATOM 558 C C . GLY A 1 75 ? 2.882 -8.506 3.187 1.00 94.19 75 GLY A C 1
ATOM 559 O O . GLY A 1 75 ? 3.989 -8.838 2.760 1.00 94.19 75 GLY A O 1
ATOM 560 N N . LEU A 1 76 ? 2.621 -7.260 3.585 1.00 92.94 76 LEU A N 1
ATOM 561 C CA . LEU A 1 76 ? 3.588 -6.165 3.584 1.00 92.94 76 LEU A CA 1
ATOM 562 C C . LEU A 1 76 ? 4.370 -6.099 4.899 1.00 92.94 76 LEU A C 1
ATOM 564 O O . LEU A 1 76 ? 3.828 -6.286 5.988 1.00 92.94 76 LEU A O 1
ATOM 568 N N . GLU A 1 77 ? 5.658 -5.772 4.798 1.00 91.38 77 GLU A N 1
ATOM 569 C CA . GLU A 1 77 ? 6.512 -5.515 5.957 1.00 91.38 77 GLU A CA 1
ATOM 570 C C . GLU A 1 77 ? 6.389 -4.049 6.395 1.00 91.38 77 GLU A C 1
ATOM 572 O O . GLU A 1 77 ? 6.606 -3.130 5.602 1.00 91.38 77 GLU A O 1
ATOM 577 N N . VAL A 1 78 ? 6.088 -3.817 7.675 1.00 89.56 78 VAL A N 1
ATOM 578 C CA . VAL A 1 78 ? 6.028 -2.469 8.256 1.00 89.56 78 VAL A CA 1
ATOM 579 C C . VAL A 1 78 ? 7.366 -2.129 8.901 1.00 89.56 78 VAL A C 1
ATOM 581 O O . VAL A 1 78 ? 7.822 -2.823 9.809 1.00 89.56 78 VAL A O 1
ATOM 584 N N . ARG A 1 79 ? 7.978 -1.024 8.469 1.00 89.44 79 ARG A N 1
ATOM 585 C CA . ARG A 1 79 ? 9.219 -0.498 9.049 1.00 89.44 79 ARG A CA 1
ATOM 586 C C . ARG A 1 79 ? 8.993 0.901 9.595 1.00 89.44 79 ARG A C 1
ATOM 588 O O . ARG A 1 79 ? 8.482 1.768 8.889 1.00 89.44 79 ARG A O 1
ATOM 595 N N . ALA A 1 80 ? 9.409 1.126 10.838 1.00 82.94 80 ALA A N 1
ATOM 596 C CA . ALA A 1 80 ? 9.483 2.474 11.377 1.00 82.94 80 ALA A CA 1
ATOM 597 C C . ALA A 1 80 ? 10.535 3.266 10.595 1.00 82.94 80 ALA A C 1
ATOM 599 O O . ALA A 1 80 ? 11.625 2.763 10.308 1.00 82.94 80 ALA A O 1
ATOM 600 N N . LYS A 1 81 ? 10.199 4.506 10.241 1.00 78.69 81 LYS A N 1
ATOM 601 C CA . LYS A 1 81 ? 11.191 5.430 9.704 1.00 78.69 81 LYS A CA 1
ATOM 602 C C . LYS A 1 81 ? 12.183 5.754 10.835 1.00 78.69 81 LYS A C 1
ATOM 604 O O . LYS A 1 81 ? 11.708 6.076 11.925 1.00 78.69 81 LYS A O 1
ATOM 609 N N . PRO A 1 82 ? 13.500 5.611 10.608 1.00 64.50 82 PRO A N 1
ATOM 610 C CA . PRO A 1 82 ? 14.505 5.994 11.593 1.00 64.50 82 PRO A CA 1
ATOM 611 C C . PRO A 1 82 ? 14.478 7.499 11.879 1.00 64.50 82 PRO A C 1
ATOM 613 O O . PRO A 1 82 ? 14.039 8.270 10.988 1.00 64.50 82 PRO A O 1
#

Nearest PDB structures (foldseek):
  6ks7-assembly1_d  TM=4.131E-01  e=1.351E+00  Saccharomyces cerevisiae S288C

Radius of gyration: 18.36 Å; Cα contacts (8 Å, |Δi|>4): 75; chains: 1; bounding box: 30×26×64 Å